Protein AF-A0A392N291-F1 (afdb_monomer_lite)

Radius of gyration: 20.03 Å; chains: 1; bounding box: 35×52×55 Å

Organism: NCBI:txid97028

Structure (mmCIF, N/CA/C/O backbone):
data_AF-A0A392N291-F1
#
_entry.id   AF-A0A392N291-F1
#
loop_
_atom_site.group_PDB
_atom_site.id
_atom_site.type_symbol
_atom_site.label_atom_id
_atom_site.label_alt_id
_atom_site.label_comp_id
_atom_site.label_asym_id
_atom_site.label_entity_id
_atom_site.label_seq_id
_atom_site.pdbx_PDB_ins_code
_atom_site.Cartn_x
_atom_site.Cartn_y
_atom_site.Cartn_z
_atom_site.occupancy
_atom_site.B_iso_or_equiv
_atom_site.auth_seq_id
_atom_site.auth_comp_id
_atom_site.auth_asym_id
_atom_site.auth_atom_id
_atom_site.pdbx_PDB_model_num
ATOM 1 N N . GLY A 1 1 ? 1.448 22.524 24.473 1.00 52.66 1 GLY A N 1
ATOM 2 C CA . GLY A 1 1 ? 0.229 23.322 24.693 1.00 52.66 1 GLY A CA 1
ATOM 3 C C . GLY A 1 1 ? -0.847 22.381 25.173 1.00 52.66 1 GLY A C 1
ATOM 4 O O . GLY A 1 1 ? -1.047 21.372 24.517 1.00 52.66 1 GLY A O 1
ATOM 5 N N . ASN A 1 2 ? -1.477 22.673 26.312 1.00 67.94 2 ASN A N 1
ATOM 6 C CA . ASN A 1 2 ? -2.490 21.817 26.947 1.00 67.94 2 ASN A CA 1
ATOM 7 C C . ASN A 1 2 ? -3.853 21.968 26.254 1.00 67.94 2 ASN A C 1
ATOM 9 O O . ASN A 1 2 ? -4.816 22.457 26.842 1.00 67.94 2 ASN A O 1
ATOM 13 N N . ILE A 1 3 ? -3.921 21.639 24.964 1.00 76.69 3 ILE A N 1
ATOM 14 C CA . ILE A 1 3 ? -5.190 21.684 24.241 1.00 76.69 3 ILE A CA 1
ATOM 15 C C . ILE A 1 3 ? -5.821 20.302 24.339 1.00 76.69 3 ILE A C 1
ATOM 17 O O . ILE A 1 3 ? -5.278 19.341 23.796 1.00 76.69 3 ILE A O 1
ATOM 21 N N . SER A 1 4 ? -6.941 20.235 25.060 1.00 80.62 4 SER A N 1
ATOM 22 C CA . SER A 1 4 ? -7.781 19.041 25.165 1.00 80.62 4 SER A CA 1
ATOM 23 C C . SER A 1 4 ? -8.083 18.476 23.783 1.00 80.62 4 SER A C 1
ATOM 25 O O . SER A 1 4 ? -8.425 19.229 22.867 1.00 80.62 4 SER A O 1
ATOM 27 N N . LEU A 1 5 ? -7.979 17.158 23.652 1.00 78.81 5 LEU A N 1
ATOM 28 C CA . LEU A 1 5 ? -8.381 16.450 22.446 1.00 78.81 5 LEU A CA 1
ATOM 29 C C . LEU A 1 5 ? -9.897 16.557 22.220 1.00 78.81 5 LEU A C 1
ATOM 31 O O . LEU A 1 5 ? -10.340 16.819 21.104 1.00 78.81 5 LEU A O 1
ATOM 35 N N . TRP A 1 6 ? -10.673 16.409 23.292 1.00 81.50 6 TRP A N 1
ATOM 36 C CA . TRP A 1 6 ? -12.132 16.346 23.252 1.00 81.50 6 TRP A CA 1
ATOM 37 C C . TRP A 1 6 ? -12.780 17.731 23.251 1.00 81.50 6 TRP A C 1
ATOM 39 O O . TRP A 1 6 ? -12.247 18.678 23.843 1.00 81.50 6 TRP A O 1
ATOM 49 N N . ASP A 1 7 ? -13.944 17.826 22.601 1.00 79.31 7 ASP A N 1
ATOM 50 C CA . ASP A 1 7 ? -14.842 18.991 22.613 1.00 79.31 7 ASP A CA 1
ATOM 51 C C . ASP A 1 7 ? -14.200 20.291 22.106 1.00 79.31 7 ASP A C 1
ATOM 53 O O . ASP A 1 7 ? -14.544 21.406 22.515 1.00 79.31 7 ASP A O 1
ATOM 57 N N . LYS A 1 8 ? -13.243 20.149 21.184 1.00 79.56 8 LYS A N 1
ATOM 58 C CA . LYS A 1 8 ? -12.605 21.248 20.452 1.00 79.56 8 LYS A CA 1
ATOM 59 C C . LYS A 1 8 ? -12.819 21.092 18.951 1.00 79.56 8 LYS A C 1
ATOM 61 O O . LYS A 1 8 ? -12.850 19.976 18.438 1.00 79.56 8 LYS A O 1
ATOM 66 N N . ASN A 1 9 ? -12.953 22.225 18.263 1.00 79.19 9 ASN A N 1
ATOM 67 C CA . ASN A 1 9 ? -13.243 22.309 16.831 1.00 79.19 9 ASN A CA 1
ATOM 68 C C . ASN A 1 9 ? -11.968 22.065 16.012 1.00 79.19 9 ASN A C 1
ATOM 70 O O . ASN A 1 9 ? -11.304 23.008 15.584 1.00 79.19 9 ASN A O 1
ATOM 74 N N . TRP A 1 10 ? -11.591 20.797 15.865 1.00 68.31 10 TRP A N 1
ATOM 75 C CA . TRP A 1 10 ? -10.384 20.383 15.143 1.00 68.31 10 TRP A CA 1
ATOM 76 C C . TRP A 1 10 ? -10.603 20.198 13.640 1.00 68.31 10 TRP A C 1
ATOM 78 O O . TRP A 1 10 ? -9.636 20.201 12.879 1.00 68.31 10 TRP A O 1
ATOM 88 N N . LEU A 1 11 ? -11.852 20.006 13.215 1.00 63.06 11 LEU A N 1
ATOM 89 C CA . LEU A 1 11 ? -12.195 19.688 11.834 1.00 63.06 11 LEU A CA 1
ATOM 90 C C . LEU A 1 11 ? -12.341 20.961 10.991 1.00 63.06 11 LEU A C 1
ATOM 92 O O . LEU A 1 11 ? -12.689 22.030 11.493 1.00 63.06 11 LEU A O 1
ATOM 96 N N . SER A 1 12 ? -12.064 20.852 9.691 1.00 59.34 12 SER A N 1
ATOM 97 C CA . SER A 1 12 ? -12.101 21.981 8.748 1.00 59.34 12 SER A CA 1
ATOM 98 C C . SER A 1 12 ? -13.498 22.583 8.560 1.00 59.34 12 SER A C 1
ATOM 100 O O . SER A 1 12 ? -13.615 23.734 8.147 1.00 59.34 12 SER A O 1
ATOM 102 N N . ASP A 1 13 ? -14.544 21.826 8.883 1.00 73.19 13 ASP A N 1
ATOM 103 C CA . ASP A 1 13 ? -15.944 22.256 8.912 1.00 73.19 13 ASP A CA 1
ATOM 104 C C . ASP A 1 13 ? -16.358 22.887 10.259 1.00 73.19 13 ASP A C 1
ATOM 106 O O . ASP A 1 13 ? -17.499 23.317 10.422 1.00 73.19 13 ASP A O 1
ATOM 110 N N . GLY A 1 14 ? -15.434 22.971 11.222 1.00 73.81 14 GLY A N 1
ATOM 111 C CA . GLY A 1 14 ? -15.671 23.515 12.555 1.00 73.81 14 GLY A CA 1
ATOM 112 C C . GLY A 1 14 ? -16.323 22.537 13.533 1.00 73.81 14 GLY A C 1
ATOM 113 O O . GLY A 1 14 ? -16.607 22.940 14.662 1.00 73.81 14 GLY A O 1
ATOM 114 N N . ALA A 1 15 ? -16.546 21.276 13.149 1.00 67.19 15 ALA A N 1
ATOM 115 C CA . ALA A 1 15 ? -17.052 20.261 14.062 1.00 67.19 15 ALA A CA 1
ATOM 116 C C . ALA A 1 15 ? -15.992 19.838 15.095 1.00 67.19 15 ALA A C 1
ATOM 118 O O . ALA A 1 15 ? -14.776 19.937 14.881 1.00 67.19 15 ALA A O 1
ATOM 119 N N . SER A 1 16 ? -16.476 19.375 16.250 1.00 73.94 16 SER A N 1
ATOM 120 C CA . SER A 1 16 ? -15.641 18.933 17.362 1.00 73.94 16 SER A CA 1
ATOM 121 C C . SER A 1 16 ? -15.548 17.416 17.455 1.00 73.94 16 SER A C 1
ATOM 123 O O . SER A 1 16 ? -16.487 16.690 17.126 1.00 73.94 16 SER A O 1
ATOM 125 N N . ILE A 1 17 ? -14.403 16.932 17.937 1.00 69.00 17 ILE A N 1
ATOM 126 C CA . ILE A 1 17 ? -14.222 15.512 18.246 1.00 69.00 17 ILE A CA 1
ATOM 127 C C . ILE A 1 17 ? -14.881 15.253 19.603 1.00 69.00 17 ILE A C 1
ATOM 129 O O . ILE A 1 17 ? -14.359 15.644 20.648 1.00 69.00 17 ILE A O 1
ATOM 133 N N . GLN A 1 18 ? -16.059 14.638 19.566 1.00 74.44 18 GLN A N 1
ATOM 134 C CA . GLN A 1 18 ? -16.816 14.259 20.756 1.00 74.44 18 GLN A CA 1
ATOM 135 C C . GLN A 1 18 ? -16.179 13.036 21.413 1.00 74.44 18 GLN A C 1
ATOM 137 O O . GLN A 1 18 ? -15.796 12.095 20.717 1.00 74.44 18 GLN A O 1
ATOM 142 N N . LYS A 1 19 ? -16.084 13.031 22.746 1.00 70.38 19 LYS A N 1
ATOM 143 C CA . LYS A 1 19 ? -15.580 11.874 23.494 1.00 70.38 19 LYS A CA 1
ATOM 144 C C . LYS A 1 19 ? -16.551 10.686 23.342 1.00 70.38 19 LYS A C 1
ATOM 146 O O . LYS A 1 19 ? -17.726 10.826 23.688 1.00 70.38 19 LYS A O 1
ATOM 151 N N . PRO A 1 20 ? -16.085 9.506 22.896 1.00 65.62 20 PRO A N 1
ATOM 152 C CA . PRO A 1 20 ? -16.909 8.301 22.889 1.00 65.62 20 PRO A CA 1
ATOM 153 C C . PRO A 1 20 ? -17.407 7.901 24.288 1.00 65.62 20 PRO A C 1
ATOM 155 O O . PRO A 1 20 ? -16.686 7.970 25.289 1.00 65.62 20 PRO A O 1
ATOM 158 N N . VAL A 1 21 ? -18.659 7.450 24.358 1.00 70.38 21 VAL A N 1
ATOM 159 C CA . VAL A 1 21 ? -19.288 6.983 25.601 1.00 70.38 21 VAL A CA 1
ATOM 160 C C . VAL A 1 21 ? -18.670 5.640 26.006 1.00 70.38 21 VAL A C 1
ATOM 162 O O . VAL A 1 21 ? -18.670 4.704 25.215 1.00 70.38 21 VAL A O 1
ATOM 165 N N . GLY A 1 22 ? -18.160 5.537 27.239 1.00 66.88 22 GLY A N 1
ATOM 166 C CA . GLY A 1 22 ? -17.554 4.304 27.770 1.00 66.88 22 GLY A CA 1
ATOM 167 C C . GLY A 1 22 ? -16.023 4.229 27.702 1.00 66.88 22 GLY A C 1
ATOM 168 O O . GLY A 1 22 ? -15.459 3.213 28.096 1.00 66.88 22 GLY A O 1
ATOM 169 N N . LEU A 1 23 ? -15.348 5.291 27.249 1.00 66.50 23 LEU A N 1
ATOM 170 C CA . LEU A 1 23 ? -13.887 5.419 27.337 1.00 66.50 23 LEU A CA 1
ATOM 171 C C . LEU A 1 23 ? -13.396 5.477 28.789 1.00 66.50 23 LEU A C 1
ATOM 173 O O . LEU A 1 23 ? -14.031 6.118 29.632 1.00 66.50 23 LEU A O 1
ATOM 177 N N . ASP A 1 24 ? -12.238 4.859 29.040 1.00 73.25 24 ASP A N 1
ATOM 178 C CA . ASP A 1 24 ? -11.561 4.850 30.341 1.00 73.25 24 ASP A CA 1
ATOM 179 C C . ASP A 1 24 ? -11.409 6.288 30.894 1.00 73.25 24 ASP A C 1
ATOM 181 O O . ASP A 1 24 ? -10.902 7.159 30.177 1.00 73.25 24 ASP A O 1
ATOM 185 N N . PRO A 1 25 ? -11.828 6.567 32.147 1.00 74.81 25 PRO A N 1
ATOM 186 C CA . PRO A 1 25 ? -11.678 7.880 32.786 1.00 74.81 25 PRO A CA 1
ATOM 187 C C . PRO A 1 25 ? -10.244 8.425 32.799 1.00 74.81 25 PRO A C 1
ATOM 189 O O . PRO A 1 25 ? -10.037 9.637 32.854 1.00 74.81 25 PRO A O 1
ATOM 192 N N . MET A 1 26 ? -9.232 7.557 32.716 1.00 68.69 26 MET A N 1
ATOM 193 C CA . MET A 1 26 ? -7.829 7.965 32.618 1.00 68.69 26 MET A CA 1
ATOM 194 C C . MET A 1 26 ? -7.542 8.803 31.355 1.00 68.69 26 MET A C 1
ATOM 196 O O . MET A 1 26 ? -6.561 9.547 31.316 1.00 68.69 26 MET A O 1
ATOM 200 N N . LEU A 1 27 ? -8.408 8.732 30.339 1.00 68.88 27 LEU A N 1
ATOM 201 C CA . LEU A 1 27 ? -8.257 9.395 29.041 1.00 68.88 27 LEU A CA 1
ATOM 202 C C . LEU A 1 27 ? -8.974 10.760 28.963 1.00 68.88 27 LEU A C 1
ATOM 204 O O . LEU A 1 27 ? -8.999 11.394 27.905 1.00 68.88 27 LEU A O 1
ATOM 208 N N . ASP A 1 28 ? -9.520 11.245 30.082 1.00 74.19 28 ASP A N 1
ATOM 209 C CA . ASP A 1 28 ? -10.229 12.533 30.176 1.00 74.19 28 ASP A CA 1
ATOM 210 C C . ASP A 1 28 ? -9.321 13.742 29.950 1.00 74.19 28 ASP A C 1
ATOM 212 O O . ASP A 1 28 ? -9.761 14.786 29.470 1.00 74.19 28 ASP A O 1
ATOM 216 N N . TYR A 1 29 ? -8.041 13.596 30.284 1.00 78.06 29 TY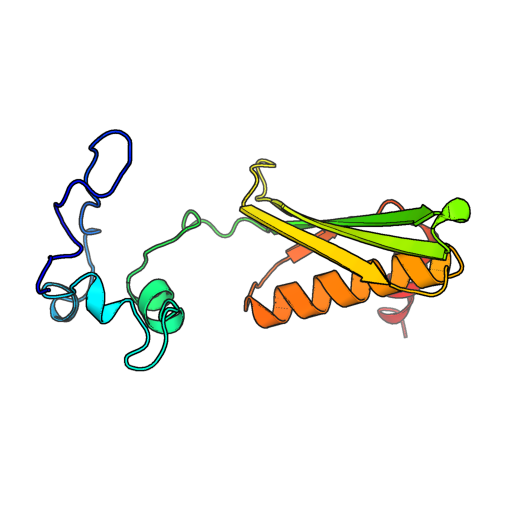R A N 1
ATOM 217 C CA . TYR A 1 29 ? -7.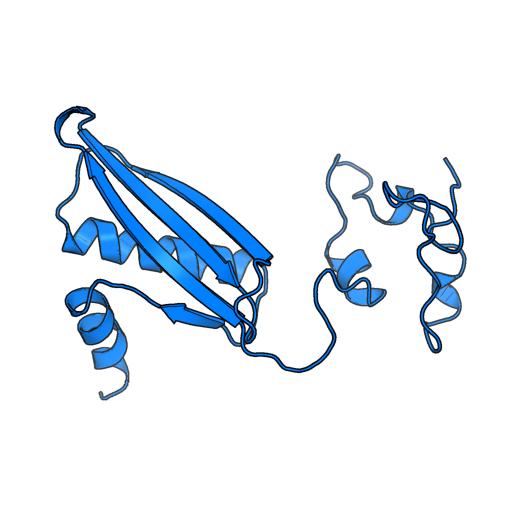074 14.692 30.276 1.00 78.06 29 TYR A CA 1
ATOM 218 C C . TYR A 1 29 ? -6.144 14.670 29.062 1.00 78.06 29 TYR A C 1
ATOM 220 O O . TYR A 1 29 ? -5.170 15.420 29.028 1.00 78.06 29 TYR A O 1
ATOM 228 N N . LEU A 1 30 ? -6.437 13.819 28.075 1.00 77.06 30 LEU A N 1
ATOM 229 C CA . LEU A 1 30 ? -5.639 13.678 26.863 1.00 77.06 30 LEU A CA 1
ATOM 230 C C . LEU A 1 30 ? -5.574 14.994 26.095 1.00 77.06 30 LEU A C 1
ATOM 232 O O . LEU A 1 30 ? -6.594 15.579 25.709 1.00 77.06 30 LEU A O 1
ATOM 236 N N . THR A 1 31 ? -4.355 15.443 25.834 1.00 81.31 31 THR A N 1
ATOM 237 C CA . THR A 1 31 ? -4.104 16.593 24.977 1.00 81.31 31 THR A CA 1
ATOM 238 C C . THR A 1 31 ? -3.633 16.138 23.606 1.00 81.31 31 THR A C 1
ATOM 240 O O . THR A 1 31 ? -3.126 15.033 23.430 1.00 81.31 31 THR A O 1
ATOM 243 N N . VAL A 1 32 ? -3.734 17.020 22.613 1.00 72.44 32 VAL A N 1
ATOM 244 C CA . VAL A 1 32 ? -3.196 16.737 21.270 1.00 72.44 32 VAL A CA 1
ATOM 245 C C . VAL A 1 32 ? -1.691 16.455 21.303 1.00 72.44 32 VAL A C 1
ATOM 247 O O . VAL A 1 32 ? -1.193 15.687 20.489 1.00 72.44 32 VAL A O 1
ATOM 250 N N . ALA A 1 33 ? -0.959 17.034 22.258 1.00 79.56 33 ALA A N 1
ATOM 251 C CA . ALA A 1 33 ? 0.468 16.768 22.408 1.00 79.56 33 ALA A CA 1
ATOM 252 C C . ALA A 1 33 ? 0.753 15.336 22.891 1.00 79.56 33 ALA A C 1
ATOM 254 O O . ALA A 1 33 ? 1.790 14.786 22.536 1.00 79.56 33 ALA A O 1
ATOM 255 N N . ASP A 1 34 ? -0.164 14.726 23.644 1.00 79.44 34 ASP A N 1
ATOM 256 C CA . ASP A 1 34 ? -0.024 13.349 24.134 1.00 79.44 34 ASP A CA 1
ATOM 257 C C . ASP A 1 34 ? -0.284 12.308 23.037 1.00 79.44 34 ASP A C 1
ATOM 259 O O . ASP A 1 34 ? 0.075 11.145 23.192 1.00 79.44 34 ASP A O 1
ATOM 263 N N . LEU A 1 35 ? -0.866 12.730 21.908 1.00 71.38 35 LEU A N 1
ATOM 264 C CA . LEU A 1 35 ? -0.980 11.916 20.697 1.00 71.38 35 LEU A CA 1
ATOM 265 C C . LEU A 1 35 ? 0.303 11.914 19.859 1.00 71.38 35 LEU A C 1
ATOM 267 O O . LEU A 1 35 ? 0.358 11.230 18.839 1.00 71.38 35 LEU A O 1
ATOM 271 N N . MET A 1 36 ? 1.312 12.695 20.242 1.00 75.62 36 MET A N 1
ATOM 272 C CA . MET A 1 36 ? 2.572 12.811 19.516 1.00 75.62 36 MET A CA 1
ATOM 273 C C . MET A 1 36 ? 3.681 12.069 20.259 1.00 75.62 36 MET A C 1
ATOM 275 O O . MET A 1 36 ? 3.801 12.144 21.484 1.00 75.62 36 MET A O 1
ATOM 279 N N . MET A 1 37 ? 4.554 11.405 19.507 1.00 75.12 37 MET A N 1
ATOM 280 C CA . MET A 1 37 ? 5.776 10.822 20.051 1.00 75.12 37 MET A CA 1
ATOM 281 C C . MET A 1 37 ? 6.643 11.926 20.675 1.00 75.12 37 MET A C 1
ATOM 283 O O . MET A 1 37 ? 6.966 12.921 20.031 1.00 75.12 37 MET A O 1
ATOM 287 N N . LYS A 1 38 ? 7.069 11.755 21.933 1.00 68.25 38 LYS A N 1
ATOM 288 C CA . LYS A 1 38 ? 7.738 12.820 22.716 1.00 68.25 38 LYS A CA 1
ATOM 289 C C . LYS A 1 38 ? 9.011 13.396 22.075 1.00 68.25 38 LYS A C 1
ATOM 291 O O . LYS A 1 38 ? 9.377 14.525 22.389 1.00 68.25 38 LYS A O 1
ATOM 296 N N . ASN A 1 39 ? 9.655 12.648 21.177 1.00 69.19 39 ASN A N 1
ATOM 297 C CA . ASN A 1 39 ? 10.913 13.027 20.526 1.00 69.19 39 ASN A CA 1
ATOM 298 C C . ASN A 1 39 ? 10.821 13.099 18.994 1.00 69.19 39 ASN A C 1
ATOM 300 O O . ASN A 1 39 ? 11.835 13.315 18.331 1.00 69.19 39 ASN A O 1
ATOM 304 N N . GLU A 1 40 ? 9.629 12.935 18.420 1.00 63.16 40 GLU A N 1
ATOM 305 C CA . GLU A 1 40 ? 9.434 12.909 16.972 1.00 63.16 40 GLU A CA 1
ATOM 306 C C . GLU A 1 40 ? 8.218 13.747 16.573 1.00 63.16 40 GLU A C 1
ATOM 308 O O . GLU A 1 40 ? 7.276 13.934 17.335 1.00 63.16 40 GLU A O 1
ATOM 313 N N . LYS A 1 41 ? 8.204 14.260 15.341 1.00 68.12 41 LYS A N 1
ATOM 314 C CA . LYS A 1 41 ? 7.030 14.960 14.787 1.00 68.12 41 LYS A CA 1
ATOM 315 C C . LYS A 1 41 ? 6.006 13.974 14.211 1.00 68.12 41 LYS A C 1
ATOM 317 O O . LYS A 1 41 ? 5.384 14.254 13.190 1.00 68.12 41 LYS A O 1
ATOM 322 N N . THR A 1 42 ? 5.885 12.807 14.829 1.00 62.81 42 THR A N 1
ATOM 323 C CA . THR A 1 42 ? 5.064 11.679 14.383 1.00 62.81 42 THR A CA 1
ATOM 324 C C . THR A 1 42 ? 4.012 11.356 15.439 1.00 62.81 42 THR A C 1
ATOM 326 O O . THR A 1 42 ? 4.185 11.648 16.624 1.00 62.81 42 THR A O 1
ATOM 329 N N . TRP A 1 43 ? 2.891 10.792 14.993 1.00 68.56 43 TRP A N 1
ATOM 330 C CA . TRP A 1 43 ? 1.805 10.376 15.874 1.00 68.56 43 TRP A CA 1
ATOM 331 C C . TRP A 1 43 ? 2.174 9.098 16.638 1.00 68.56 43 TRP A C 1
ATOM 333 O O . TRP A 1 43 ? 2.795 8.194 16.077 1.00 68.56 43 TRP A O 1
ATOM 343 N N . ASP A 1 44 ? 1.755 9.005 17.898 1.00 68.69 44 ASP A N 1
ATOM 344 C CA . ASP A 1 44 ? 1.821 7.781 18.693 1.00 68.69 44 ASP A CA 1
ATOM 345 C C . ASP A 1 44 ? 0.656 6.859 18.302 1.00 68.69 44 ASP A C 1
ATOM 347 O O . ASP A 1 44 ? -0.475 6.974 18.781 1.00 68.69 44 ASP A O 1
ATOM 351 N N . TYR A 1 45 ? 0.937 5.950 17.369 1.00 58.38 45 TYR A N 1
ATOM 352 C CA . TYR A 1 45 ? -0.054 5.031 16.810 1.00 58.38 45 TYR A CA 1
ATOM 353 C C . TYR A 1 45 ? -0.676 4.095 17.850 1.00 58.38 45 TYR A C 1
ATOM 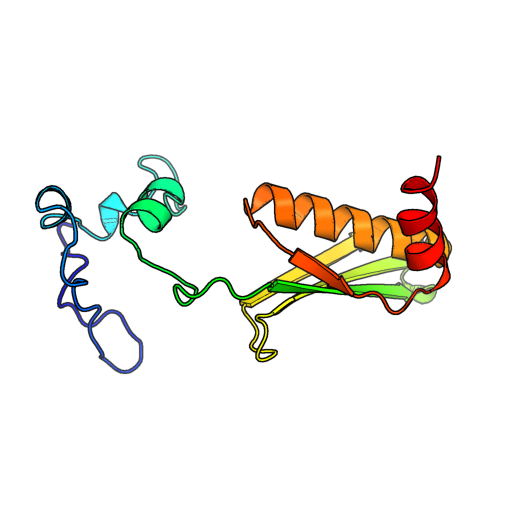355 O O . TYR A 1 45 ? -1.851 3.749 17.728 1.00 58.38 45 TYR A O 1
ATOM 363 N N . ASN A 1 46 ? 0.076 3.711 18.885 1.00 62.81 46 ASN A N 1
ATOM 364 C CA . ASN A 1 46 ? -0.442 2.856 19.951 1.00 62.81 46 ASN A CA 1
ATOM 365 C C . ASN A 1 46 ? -1.462 3.620 20.798 1.00 62.81 46 ASN A C 1
ATOM 367 O O . ASN A 1 46 ? -2.517 3.078 21.136 1.00 62.81 46 ASN A O 1
ATOM 371 N N . MET A 1 47 ? -1.176 4.895 21.079 1.00 65.25 47 MET A N 1
ATOM 372 C CA . MET A 1 47 ? -2.098 5.777 21.787 1.00 65.25 47 MET A CA 1
ATOM 373 C C . MET A 1 47 ? -3.377 6.009 20.977 1.00 65.25 47 MET A C 1
ATOM 375 O O . MET A 1 47 ? -4.469 5.864 21.519 1.00 65.25 47 MET A O 1
ATOM 379 N N . LEU A 1 48 ? -3.259 6.279 19.671 1.00 58.16 48 LEU A N 1
ATOM 380 C CA . LEU A 1 48 ? -4.405 6.471 18.769 1.00 58.16 48 LEU A CA 1
ATOM 381 C C . LEU A 1 48 ? -5.307 5.231 18.674 1.00 58.16 48 LEU A C 1
ATOM 383 O O . LEU A 1 48 ? -6.532 5.357 18.675 1.00 58.16 48 LEU A O 1
ATOM 387 N N . HIS A 1 49 ? -4.712 4.039 18.634 1.00 57.22 49 HIS A N 1
ATOM 388 C CA . HIS A 1 49 ? -5.451 2.780 18.609 1.00 57.22 49 HIS A CA 1
ATOM 389 C C . HIS A 1 49 ? -6.178 2.506 19.940 1.00 57.22 49 HIS A C 1
ATOM 391 O O . HIS A 1 49 ? -7.309 2.025 19.939 1.00 57.22 49 HIS A O 1
ATOM 397 N N . GLY A 1 50 ? -5.559 2.828 21.082 1.00 54.09 50 GLY A N 1
ATOM 398 C CA . GLY A 1 50 ? -6.131 2.590 22.415 1.00 54.09 50 GLY A CA 1
ATOM 399 C C . GLY A 1 50 ? -7.317 3.490 22.780 1.00 54.09 50 GLY A C 1
ATOM 400 O O . GLY A 1 50 ? -8.187 3.074 23.540 1.00 54.09 50 GLY A O 1
ATOM 401 N N . ILE A 1 51 ? -7.390 4.701 22.222 1.00 57.28 51 ILE A N 1
ATOM 402 C CA . ILE A 1 51 ? -8.469 5.666 22.506 1.00 57.28 51 ILE A CA 1
ATOM 403 C C . ILE A 1 51 ? -9.712 5.486 21.622 1.00 57.28 51 ILE A C 1
ATOM 405 O O . ILE A 1 51 ? -10.618 6.319 21.665 1.00 57.28 51 ILE A O 1
ATOM 409 N N . GLY A 1 52 ? -9.759 4.444 20.785 1.00 46.53 52 GLY A N 1
ATOM 410 C CA . GLY A 1 52 ? -10.858 4.252 19.836 1.00 46.53 52 GLY A CA 1
ATOM 411 C C . GLY A 1 52 ? -10.989 5.405 18.834 1.00 46.53 52 GLY A C 1
ATOM 412 O O . GLY A 1 52 ? -12.051 5.584 18.238 1.00 46.53 52 GLY A O 1
ATOM 413 N N . VAL A 1 53 ? -9.921 6.197 18.630 1.00 41.34 53 VAL A N 1
ATOM 414 C CA . VAL A 1 53 ? -9.813 7.127 17.498 1.00 41.34 53 VAL A CA 1
ATOM 415 C C . VAL A 1 53 ? -9.539 6.277 16.271 1.00 41.34 53 VAL A C 1
ATOM 417 O O . VAL A 1 53 ? -8.434 6.108 15.758 1.00 41.34 53 VAL A O 1
ATOM 420 N N . CYS A 1 54 ? -10.627 5.687 15.823 1.00 39.81 54 CYS A N 1
ATOM 421 C CA . CYS A 1 54 ? -10.743 5.021 14.567 1.00 39.81 54 CYS A CA 1
ATOM 422 C C . CYS A 1 54 ? -10.666 6.075 13.459 1.00 39.81 54 CYS A C 1
ATOM 424 O O . CYS A 1 54 ? -11.629 6.792 13.206 1.00 39.81 54 CYS A O 1
ATOM 426 N N . ILE A 1 55 ? -9.574 6.082 12.687 1.00 42.81 55 ILE A N 1
ATOM 427 C CA . ILE A 1 55 ? -9.661 6.542 11.286 1.00 42.81 55 ILE A CA 1
ATOM 428 C C . ILE A 1 55 ? -10.588 5.590 10.476 1.00 42.81 55 ILE A C 1
ATOM 430 O O . ILE A 1 55 ? -10.889 5.845 9.315 1.00 42.81 55 ILE A O 1
ATOM 434 N N . ARG A 1 56 ? -11.105 4.501 11.075 1.00 41.50 56 ARG A N 1
ATOM 435 C CA . ARG A 1 56 ? -12.027 3.535 10.457 1.00 41.50 56 ARG A CA 1
ATOM 436 C C . ARG A 1 56 ? -13.026 2.920 11.445 1.00 41.50 56 ARG A C 1
ATOM 438 O O . ARG A 1 56 ? -12.618 2.265 12.391 1.00 41.50 56 ARG A O 1
ATOM 445 N N . ASP A 1 57 ? -14.305 3.126 11.145 1.00 39.44 57 ASP A N 1
ATOM 446 C CA . ASP A 1 57 ? -15.525 2.476 11.658 1.00 39.44 57 ASP A CA 1
ATOM 447 C C . ASP A 1 57 ? -15.343 1.053 12.244 1.00 39.44 57 ASP A C 1
ATOM 449 O O . ASP A 1 57 ? -14.741 0.178 11.621 1.00 39.44 57 ASP A O 1
ATOM 453 N N . ASP A 1 58 ? -15.908 0.837 13.433 1.00 40.88 58 ASP A N 1
ATOM 454 C CA . ASP A 1 58 ? -15.728 -0.312 14.335 1.00 40.88 58 ASP A CA 1
ATOM 455 C C . ASP A 1 58 ? -16.693 -1.478 14.028 1.00 40.88 58 ASP A C 1
ATOM 457 O O . ASP A 1 58 ? -17.302 -2.101 14.899 1.00 40.88 58 ASP A O 1
ATOM 461 N N . GLN A 1 59 ? -16.860 -1.793 12.746 1.00 43.78 59 GLN A N 1
ATOM 462 C CA . GLN A 1 59 ? -17.447 -3.063 12.328 1.00 43.78 59 GLN A CA 1
ATOM 463 C C . GLN A 1 59 ? -16.392 -3.829 11.552 1.00 43.78 59 GLN A C 1
ATOM 465 O O . GLN A 1 59 ? -15.736 -3.253 10.694 1.00 43.78 59 GLN A O 1
ATOM 470 N N . CYS A 1 60 ? -16.239 -5.120 11.857 1.00 48.50 60 CYS A N 1
ATOM 471 C CA . CYS A 1 60 ? -15.326 -6.082 11.233 1.00 48.50 60 CYS A CA 1
ATOM 472 C C . CYS A 1 60 ? -15.525 -6.160 9.701 1.00 48.50 60 CYS A C 1
ATOM 474 O O . CYS A 1 60 ? -16.089 -7.111 9.159 1.00 48.50 60 CYS A O 1
ATOM 476 N N . ARG A 1 61 ? -15.100 -5.114 8.993 1.00 57.00 61 ARG A N 1
ATOM 477 C CA . ARG A 1 61 ? -15.223 -4.914 7.555 1.00 57.00 61 ARG A CA 1
ATOM 478 C C . ARG A 1 61 ? -13.872 -5.240 6.955 1.00 57.00 61 ARG A C 1
ATOM 480 O O . ARG A 1 61 ? -12.873 -4.567 7.191 1.00 57.00 61 ARG A O 1
ATOM 487 N N . ARG A 1 62 ? -13.846 -6.347 6.220 1.00 71.00 62 ARG A N 1
ATOM 488 C CA . ARG A 1 62 ? -12.675 -6.847 5.501 1.00 71.00 62 ARG A CA 1
ATOM 489 C C . ARG A 1 62 ? -12.1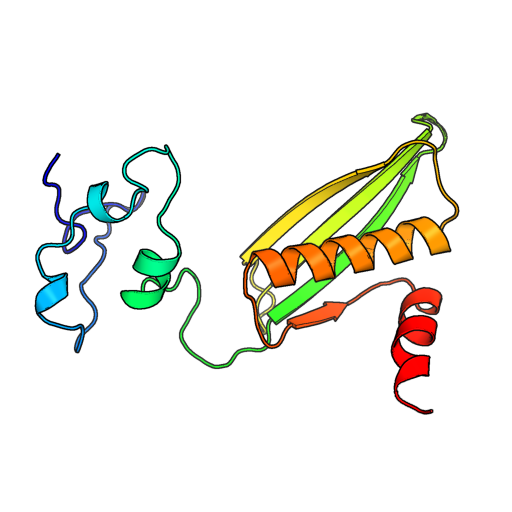59 -5.755 4.564 1.00 71.00 62 ARG A C 1
ATOM 491 O O . ARG A 1 62 ? -12.887 -5.317 3.676 1.00 71.00 62 ARG A O 1
ATOM 498 N N . LEU A 1 63 ? -10.922 -5.316 4.777 1.00 86.38 63 LEU A N 1
ATOM 499 C CA . LEU A 1 63 ? -10.282 -4.329 3.913 1.00 86.38 63 LEU A CA 1
ATOM 500 C C . LEU A 1 63 ? -9.904 -4.988 2.588 1.00 86.38 63 LEU A C 1
ATOM 502 O O . LEU A 1 63 ? -9.575 -6.176 2.538 1.00 86.38 63 LEU A O 1
ATOM 506 N N . LYS A 1 64 ? -9.914 -4.205 1.516 1.00 88.56 64 LYS A N 1
ATOM 507 C CA . LYS A 1 64 ? -9.427 -4.619 0.202 1.00 88.56 64 LYS A CA 1
ATOM 508 C C . LYS A 1 64 ? -8.225 -3.778 -0.186 1.00 88.56 64 LYS A C 1
ATOM 510 O O . LYS A 1 64 ? -8.217 -2.576 0.058 1.00 88.56 64 LYS A O 1
ATOM 515 N N . CYS A 1 65 ? -7.229 -4.400 -0.796 1.00 89.06 65 CYS A N 1
ATOM 516 C CA . CYS A 1 65 ? -5.992 -3.766 -1.224 1.00 89.06 65 CYS A CA 1
ATOM 517 C C . CYS A 1 65 ? -5.808 -4.003 -2.726 1.00 89.06 65 CYS A C 1
ATOM 519 O O . CYS A 1 65 ? -5.491 -5.119 -3.129 1.00 89.06 65 CYS A O 1
ATOM 521 N N . ASN A 1 66 ? -6.052 -2.983 -3.551 1.00 95.38 66 ASN A N 1
ATOM 522 C CA . ASN A 1 66 ? -5.712 -3.022 -4.970 1.00 95.38 66 ASN A CA 1
ATOM 523 C C . ASN A 1 66 ? -4.216 -2.824 -5.146 1.00 95.38 66 ASN A C 1
ATOM 525 O O . ASN A 1 66 ? -3.647 -1.920 -4.532 1.00 95.38 66 ASN A O 1
ATOM 529 N N . VAL A 1 67 ? -3.624 -3.623 -6.019 1.00 90.06 67 VAL A N 1
ATOM 530 C CA . VAL A 1 67 ? -2.220 -3.528 -6.401 1.00 90.06 67 VAL A CA 1
ATOM 531 C C . VAL A 1 67 ? -2.146 -3.515 -7.921 1.00 90.06 67 VAL A C 1
ATOM 533 O O . VAL A 1 67 ? -2.843 -4.297 -8.562 1.00 90.06 67 VAL A O 1
ATOM 536 N N . ASP A 1 68 ? -1.333 -2.616 -8.462 1.00 93.69 68 ASP A N 1
ATOM 537 C CA . ASP A 1 68 ? -1.104 -2.465 -9.898 1.00 93.69 68 ASP A CA 1
ATOM 538 C C . ASP A 1 68 ? 0.359 -2.083 -10.160 1.00 93.69 68 ASP A C 1
ATOM 540 O O . ASP A 1 68 ? 0.959 -1.323 -9.379 1.00 93.69 68 ASP A O 1
ATOM 544 N N . ALA A 1 69 ? 0.934 -2.588 -11.251 1.00 94.06 69 ALA A N 1
ATOM 545 C CA . ALA A 1 69 ? 2.261 -2.209 -11.713 1.00 94.06 69 ALA A CA 1
ATOM 546 C C . ALA A 1 69 ? 2.210 -1.552 -13.102 1.00 94.06 69 ALA A C 1
ATOM 548 O O . ALA A 1 69 ? 1.574 -1.988 -14.052 1.00 94.06 69 ALA A O 1
ATOM 549 N N . SER A 1 70 ? 2.974 -0.476 -13.246 1.00 94.75 70 SER A N 1
ATOM 550 C CA . SER A 1 70 ? 3.115 0.294 -14.476 1.00 94.75 70 SER A CA 1
ATOM 551 C C . SER A 1 70 ? 4.540 0.188 -15.001 1.00 94.75 70 SER A C 1
ATOM 553 O O . SER A 1 70 ? 5.509 0.282 -14.248 1.00 94.75 70 SER A O 1
ATOM 555 N N . PHE A 1 71 ? 4.690 0.032 -16.313 1.00 96.31 71 PHE A N 1
ATOM 556 C CA . PHE A 1 71 ? 5.975 -0.272 -16.942 1.00 96.31 71 PHE A CA 1
ATOM 557 C C . PHE A 1 71 ? 6.329 0.812 -17.956 1.00 96.31 71 PHE A C 1
ATOM 559 O O . PHE A 1 71 ? 5.586 1.073 -18.901 1.00 96.31 71 PHE A O 1
ATOM 566 N N . SER A 1 72 ? 7.471 1.472 -17.764 1.00 96.06 72 SER A N 1
ATOM 567 C CA . SER A 1 72 ? 7.904 2.577 -18.618 1.00 96.06 72 SER A CA 1
ATOM 568 C C . SER A 1 72 ? 9.288 2.317 -19.194 1.00 96.06 72 SER A C 1
ATOM 570 O O . SER A 1 72 ? 10.306 2.601 -18.559 1.00 96.06 72 SER A O 1
ATOM 572 N N . SER A 1 73 ? 9.334 1.841 -20.441 1.00 96.25 73 SER A N 1
ATOM 573 C CA . SER A 1 73 ? 10.592 1.634 -21.168 1.00 96.25 73 SER A CA 1
ATOM 574 C C . SER A 1 73 ? 11.350 2.939 -21.400 1.00 96.25 73 SER A C 1
ATOM 576 O O . SER A 1 73 ? 12.566 2.970 -21.258 1.00 96.25 73 SER A O 1
ATOM 578 N N . SER A 1 74 ? 10.643 4.042 -21.675 1.00 96.94 74 SER A N 1
ATOM 579 C CA . SER A 1 74 ? 11.266 5.359 -21.880 1.00 96.94 74 SER A CA 1
ATOM 580 C C . SER A 1 74 ? 11.944 5.908 -20.624 1.00 96.94 74 SER A C 1
ATOM 582 O O . SER A 1 74 ? 12.925 6.639 -20.729 1.00 96.94 74 SER A O 1
ATOM 584 N N . ARG A 1 75 ? 11.439 5.555 -19.435 1.00 93.69 75 ARG A N 1
ATOM 585 C CA . ARG A 1 75 ? 12.026 5.946 -18.144 1.00 93.69 75 ARG A CA 1
ATOM 586 C C . ARG A 1 75 ? 12.913 4.861 -17.535 1.00 93.69 75 ARG A C 1
ATOM 588 O O . ARG A 1 75 ? 13.525 5.130 -16.507 1.00 93.69 75 ARG A O 1
ATOM 595 N N . ASN A 1 76 ? 12.971 3.677 -18.149 1.00 96.62 76 ASN A N 1
ATOM 596 C CA . ASN A 1 76 ? 13.598 2.466 -17.623 1.00 96.62 76 ASN A CA 1
ATOM 597 C C . ASN A 1 76 ? 13.168 2.146 -16.176 1.00 96.62 76 ASN A C 1
ATOM 599 O O . ASN A 1 76 ? 14.009 1.925 -15.303 1.00 96.62 76 ASN A O 1
ATOM 603 N N . LYS A 1 77 ? 11.858 2.209 -15.903 1.00 96.25 77 LYS A N 1
ATOM 604 C CA . LYS A 1 77 ? 11.300 2.089 -14.547 1.00 96.25 77 LYS A CA 1
ATOM 605 C C . LYS A 1 77 ? 10.008 1.288 -14.503 1.00 96.25 77 LYS A C 1
ATOM 607 O O . LYS A 1 77 ? 9.212 1.340 -15.442 1.00 96.25 77 LYS A O 1
ATOM 612 N N . VAL A 1 78 ? 9.783 0.656 -13.356 1.00 95.50 78 VAL A N 1
ATOM 613 C CA . VAL A 1 78 ? 8.492 0.095 -12.939 1.00 95.50 78 VAL A CA 1
ATOM 614 C C . VAL A 1 78 ? 7.911 0.993 -11.852 1.00 95.50 78 VAL A C 1
ATOM 616 O O . VAL A 1 78 ? 8.627 1.343 -10.918 1.00 95.50 78 VAL A O 1
ATOM 619 N N . GLY A 1 79 ? 6.653 1.403 -11.968 1.00 95.25 79 GLY A N 1
ATOM 620 C CA . GLY A 1 79 ? 5.919 2.118 -10.924 1.00 95.25 79 GLY A CA 1
ATOM 621 C C . GLY A 1 79 ? 4.883 1.202 -10.292 1.00 95.25 79 GLY A C 1
ATOM 622 O O . GLY A 1 79 ? 4.134 0.571 -11.020 1.00 95.25 79 GLY A O 1
ATOM 623 N N . ILE A 1 80 ? 4.817 1.143 -8.969 1.00 92.56 80 ILE A N 1
ATOM 624 C CA . ILE A 1 80 ? 3.838 0.346 -8.227 1.00 92.56 80 ILE A CA 1
ATOM 625 C C . ILE A 1 80 ? 2.801 1.281 -7.615 1.00 92.56 80 ILE A C 1
ATOM 627 O O . ILE A 1 80 ? 3.166 2.275 -6.980 1.00 92.56 80 ILE A O 1
ATOM 631 N N . GLY A 1 81 ? 1.525 0.948 -7.781 1.00 92.00 81 GLY A N 1
ATOM 632 C CA . GLY A 1 81 ? 0.397 1.586 -7.114 1.00 92.00 81 GLY A CA 1
ATOM 633 C C . GLY A 1 81 ? -0.290 0.613 -6.162 1.00 92.00 81 GLY A C 1
ATOM 634 O O . GLY A 1 81 ? -0.618 -0.507 -6.542 1.00 92.00 81 GLY A O 1
ATOM 635 N N . VAL A 1 82 ? -0.528 1.047 -4.925 1.00 90.25 82 VAL A N 1
ATOM 636 C CA . VAL A 1 82 ? -1.265 0.280 -3.914 1.00 90.25 82 VAL A CA 1
ATOM 637 C C . VAL A 1 82 ? -2.364 1.153 -3.317 1.00 90.25 82 VAL A C 1
ATOM 639 O O . VAL A 1 82 ? -2.101 2.282 -2.901 1.00 90.25 82 VAL A O 1
ATOM 642 N N . CYS A 1 83 ? -3.591 0.640 -3.241 1.00 91.50 83 CYS A N 1
ATOM 643 C CA . CYS A 1 83 ? -4.743 1.348 -2.681 1.00 91.50 83 CYS A CA 1
ATOM 644 C C . CYS A 1 83 ? -5.546 0.441 -1.745 1.00 91.50 83 CYS A C 1
ATOM 646 O O . CYS A 1 83 ? -6.097 -0.573 -2.166 1.00 91.50 83 CYS A O 1
ATOM 648 N N . ILE A 1 84 ? -5.645 0.827 -0.477 1.00 86.75 84 ILE A N 1
ATOM 649 C CA . ILE A 1 84 ? -6.479 0.176 0.528 1.00 86.75 84 ILE A CA 1
ATOM 650 C C . ILE A 1 84 ? -7.821 0.899 0.595 1.00 86.75 84 ILE A C 1
ATOM 652 O O . ILE A 1 84 ? -7.883 2.123 0.752 1.00 86.75 84 ILE A O 1
ATOM 656 N N . ARG A 1 85 ? -8.894 0.120 0.537 1.00 86.94 85 ARG A N 1
ATOM 657 C CA . ARG A 1 85 ? -10.278 0.570 0.649 1.00 86.94 85 ARG A CA 1
ATOM 658 C C . ARG A 1 85 ? -11.074 -0.330 1.583 1.00 86.94 85 ARG A C 1
ATOM 660 O O . ARG A 1 85 ? -10.688 -1.475 1.832 1.00 86.94 85 ARG A O 1
ATOM 667 N N . ASP A 1 86 ? -12.163 0.196 2.122 1.00 81.88 86 ASP A N 1
ATOM 668 C CA . ASP A 1 86 ? -13.090 -0.610 2.910 1.00 81.88 86 ASP A CA 1
ATOM 669 C C . ASP A 1 86 ? -14.017 -1.458 2.023 1.00 81.88 86 ASP A C 1
ATOM 671 O O . ASP A 1 86 ? -13.945 -1.446 0.791 1.00 81.88 86 ASP A O 1
ATOM 675 N N . ASP A 1 87 ? -14.879 -2.238 2.661 1.00 80.06 87 ASP A N 1
ATOM 676 C CA . ASP A 1 87 ? -15.842 -3.128 2.009 1.00 80.06 87 ASP A CA 1
ATOM 677 C C . ASP A 1 87 ? -16.911 -2.383 1.187 1.00 80.06 87 ASP A C 1
ATOM 679 O O . ASP A 1 87 ? -17.510 -2.973 0.290 1.00 80.06 87 ASP A O 1
ATOM 683 N N . GLN A 1 88 ? -17.134 -1.095 1.462 1.00 80.00 88 GLN A N 1
ATOM 684 C CA . GLN A 1 88 ? -17.991 -0.207 0.672 1.00 80.00 88 GLN A CA 1
ATOM 685 C C . GLN A 1 88 ? -17.231 0.435 -0.497 1.00 80.00 88 GLN A C 1
ATOM 687 O O . GLN A 1 88 ? -17.792 1.244 -1.235 1.00 80.00 88 GLN A O 1
ATOM 692 N N . GLY A 1 89 ? -15.953 0.089 -0.673 1.00 79.88 89 GLY A N 1
ATOM 693 C CA . GLY A 1 89 ? -15.084 0.659 -1.693 1.00 79.88 89 GLY A CA 1
ATOM 694 C C . GLY A 1 89 ? -14.619 2.079 -1.375 1.00 79.88 89 GLY A C 1
ATOM 695 O O . GLY A 1 89 ? -14.068 2.737 -2.258 1.00 79.88 89 GLY A O 1
ATOM 696 N N . ARG A 1 90 ? -14.814 2.569 -0.144 1.00 79.62 90 ARG A N 1
ATOM 697 C CA . ARG A 1 90 ? -14.346 3.898 0.260 1.00 79.62 90 ARG A CA 1
ATOM 698 C C . ARG A 1 90 ? -12.841 3.860 0.469 1.00 79.62 90 ARG A C 1
ATOM 700 O O . ARG A 1 90 ? -12.306 2.938 1.084 1.00 79.62 90 ARG A O 1
ATOM 707 N N . PHE A 1 91 ? -12.168 4.878 -0.049 1.00 80.19 91 PHE A N 1
ATOM 708 C CA . PHE A 1 91 ? -10.729 5.046 0.098 1.00 80.19 91 PHE A CA 1
ATOM 709 C C . PHE A 1 91 ? -10.314 5.087 1.573 1.00 80.19 91 PHE A C 1
ATOM 711 O O . PHE A 1 91 ? -10.971 5.737 2.386 1.00 80.19 91 PHE A O 1
ATOM 718 N N . VAL A 1 92 ? -9.194 4.435 1.890 1.00 82.69 92 VAL A N 1
ATOM 719 C CA . VAL A 1 92 ? -8.573 4.496 3.213 1.00 82.69 92 VAL A CA 1
ATOM 720 C C . VAL A 1 92 ? -7.136 5.008 3.132 1.00 82.69 92 VAL A C 1
ATOM 722 O O . VAL A 1 92 ? -6.809 6.013 3.756 1.00 82.69 92 VAL A O 1
ATOM 725 N N . LEU A 1 93 ? -6.266 4.310 2.398 1.00 85.69 93 LEU A N 1
ATOM 726 C CA . LEU A 1 93 ? -4.841 4.634 2.285 1.00 85.69 93 LEU A CA 1
ATOM 727 C C . LEU A 1 93 ? -4.350 4.302 0.874 1.00 85.69 93 LEU A C 1
ATOM 729 O O . LEU A 1 93 ? -4.820 3.344 0.272 1.00 85.69 93 LEU A O 1
ATOM 733 N N . ALA A 1 94 ? -3.361 5.035 0.367 1.00 87.81 94 ALA A N 1
ATOM 734 C CA . ALA A 1 94 ? -2.640 4.657 -0.847 1.00 87.81 94 ALA A CA 1
ATOM 735 C C . ALA A 1 94 ? -1.133 4.841 -0.681 1.00 87.81 94 ALA A C 1
ATOM 737 O O . ALA A 1 94 ? -0.675 5.673 0.104 1.00 87.81 94 ALA A O 1
ATOM 738 N N . LYS A 1 95 ? -0.380 4.058 -1.450 1.00 86.88 95 LYS A N 1
ATOM 739 C CA . LYS A 1 95 ? 1.076 4.096 -1.538 1.00 86.88 95 LYS A CA 1
ATOM 740 C C . LYS A 1 95 ? 1.476 3.976 -3.002 1.00 86.88 95 LYS A C 1
ATOM 742 O O . LYS A 1 95 ? 0.860 3.238 -3.765 1.00 86.88 95 LYS A O 1
ATOM 747 N N . THR A 1 96 ? 2.525 4.695 -3.380 1.00 86.75 96 THR A N 1
ATOM 748 C CA . THR A 1 96 ? 3.158 4.551 -4.691 1.00 86.75 96 THR A CA 1
ATOM 749 C C . THR A 1 96 ? 4.654 4.379 -4.521 1.00 86.75 96 THR A C 1
ATOM 751 O O . THR A 1 96 ? 5.267 5.103 -3.735 1.00 86.75 96 THR A O 1
ATOM 754 N N . GLU A 1 97 ? 5.246 3.483 -5.295 1.00 89.38 97 GLU A N 1
ATOM 755 C CA . GLU A 1 97 ? 6.688 3.248 -5.332 1.00 89.38 97 GLU A CA 1
ATOM 756 C C . GLU A 1 97 ? 7.176 3.166 -6.770 1.00 89.38 97 GLU A C 1
ATOM 758 O O . GLU A 1 97 ? 6.394 3.076 -7.714 1.00 89.38 97 GLU A O 1
ATOM 763 N N . TRP A 1 98 ? 8.489 3.219 -6.952 1.00 92.06 98 TRP A N 1
ATOM 764 C CA . TRP A 1 98 ? 9.091 2.978 -8.251 1.00 92.06 98 TRP A CA 1
ATOM 765 C C . TRP A 1 98 ? 10.428 2.267 -8.099 1.00 92.06 98 TRP A C 1
ATOM 767 O O . TRP A 1 98 ? 11.161 2.482 -7.135 1.00 92.06 98 TRP A O 1
ATOM 777 N N . TYR A 1 99 ? 10.753 1.457 -9.097 1.00 89.38 99 TYR A N 1
ATOM 778 C CA . TYR A 1 99 ? 11.959 0.648 -9.166 1.00 89.38 99 TYR A CA 1
ATOM 779 C C . TYR A 1 99 ? 12.673 0.884 -10.494 1.00 89.38 99 TYR A C 1
ATOM 781 O O . TYR A 1 99 ? 12.060 1.246 -11.501 1.00 89.38 99 TYR A O 1
ATOM 789 N N . SER A 1 100 ? 13.990 0.711 -10.469 1.00 93.12 100 SER A N 1
ATOM 790 C CA . SER A 1 100 ? 14.876 0.774 -11.628 1.00 93.12 100 SER A CA 1
ATOM 791 C C . SER A 1 100 ? 15.908 -0.349 -11.491 1.00 93.12 100 SER A C 1
ATOM 793 O O . SER A 1 100 ? 16.411 -0.540 -10.382 1.00 93.12 100 SER A O 1
ATOM 795 N N . PRO A 1 101 ? 16.290 -1.043 -12.576 1.00 95.12 101 PRO A N 1
ATOM 796 C CA . PRO A 1 101 ? 15.851 -0.837 -13.963 1.00 95.12 101 PRO A CA 1
ATOM 797 C C . PRO A 1 101 ? 14.407 -1.307 -14.216 1.00 95.12 101 PRO A C 1
ATOM 799 O O . PRO A 1 101 ? 13.722 -1.750 -13.294 1.00 95.12 101 PRO A O 1
ATOM 802 N N . LEU A 1 102 ? 13.935 -1.181 -15.461 1.00 94.62 102 LEU A N 1
ATOM 803 C CA . LEU A 1 102 ? 12.697 -1.819 -15.907 1.00 94.62 102 LEU A CA 1
ATOM 804 C C . LEU A 1 102 ? 12.788 -3.332 -15.660 1.00 94.62 102 LEU A C 1
ATOM 806 O O . LEU A 1 102 ? 13.824 -3.939 -15.930 1.00 94.62 102 LEU A O 1
ATOM 810 N N . LEU A 1 103 ? 11.706 -3.918 -15.158 1.00 93.31 103 LEU A N 1
ATOM 811 C CA . LEU A 1 103 ? 11.598 -5.348 -14.890 1.00 93.31 103 LEU A CA 1
ATOM 812 C C . LEU A 1 103 ? 10.574 -5.977 -15.828 1.00 93.31 103 LEU A C 1
ATOM 814 O O . LEU A 1 103 ? 9.715 -5.279 -16.373 1.00 93.31 103 LEU A O 1
ATOM 818 N N . ASP A 1 104 ? 10.655 -7.297 -15.965 1.00 94.56 104 ASP A N 1
ATOM 819 C CA . ASP A 1 104 ? 9.613 -8.082 -16.616 1.00 94.56 104 ASP A CA 1
ATOM 820 C C . ASP A 1 104 ? 8.275 -7.910 -15.893 1.00 94.56 104 ASP A C 1
ATOM 822 O O . ASP A 1 104 ? 8.238 -7.697 -14.677 1.00 94.56 104 ASP A O 1
ATOM 826 N N . VAL A 1 105 ? 7.178 -8.027 -16.644 1.00 93.12 105 VAL A N 1
ATOM 827 C CA . VAL A 1 105 ? 5.822 -7.766 -16.139 1.00 93.12 105 VAL A CA 1
ATOM 828 C C . VAL A 1 105 ? 5.519 -8.611 -14.903 1.00 93.12 105 VAL A C 1
ATOM 830 O O . VAL A 1 105 ? 5.230 -8.057 -13.848 1.00 93.12 105 VAL A O 1
ATOM 833 N N . ASP A 1 106 ? 5.705 -9.931 -14.979 1.00 89.62 106 ASP A N 1
ATOM 834 C CA . ASP A 1 106 ? 5.433 -10.833 -13.850 1.00 89.62 106 ASP A CA 1
ATOM 835 C C . ASP A 1 106 ? 6.282 -10.513 -12.610 1.00 89.62 106 ASP A C 1
ATOM 837 O O . ASP A 1 106 ? 5.813 -10.636 -11.476 1.00 89.62 106 ASP A O 1
ATOM 841 N N . VAL A 1 107 ? 7.528 -10.069 -12.810 1.00 89.88 107 VAL A N 1
ATOM 842 C CA . VAL A 1 107 ? 8.426 -9.678 -11.716 1.00 89.88 107 VAL A CA 1
ATOM 843 C C . VAL A 1 107 ? 7.951 -8.369 -11.088 1.00 89.88 107 VAL A C 1
ATOM 845 O O . VAL A 1 107 ? 7.877 -8.275 -9.863 1.00 89.88 107 VAL A O 1
ATOM 848 N N . GLY A 1 108 ? 7.595 -7.373 -11.903 1.00 92.06 108 GLY A N 1
ATOM 849 C CA . GLY A 1 108 ? 7.060 -6.095 -11.435 1.00 92.06 108 GLY A CA 1
ATOM 850 C C . GLY A 1 108 ? 5.756 -6.254 -10.653 1.00 92.06 108 GLY A C 1
ATOM 851 O O . GLY A 1 108 ? 5.646 -5.722 -9.551 1.00 92.06 108 GLY A O 1
ATOM 852 N N . GLU A 1 109 ? 4.821 -7.055 -11.163 1.00 90.25 109 GLU A N 1
ATOM 853 C CA . GLU A 1 109 ? 3.555 -7.378 -10.490 1.00 90.25 109 GLU A CA 1
ATOM 854 C C . GLU A 1 109 ? 3.782 -8.120 -9.164 1.00 90.25 109 GLU A C 1
ATOM 856 O O . GLU A 1 109 ? 3.198 -7.783 -8.130 1.00 90.25 109 GLU A O 1
ATOM 861 N N . SER A 1 110 ? 4.704 -9.090 -9.150 1.00 87.25 110 SER A N 1
ATOM 862 C CA . SER A 1 110 ? 5.075 -9.819 -7.928 1.00 87.25 110 SER A CA 1
ATOM 863 C C . SER A 1 110 ? 5.702 -8.899 -6.878 1.00 87.25 110 SER A C 1
ATOM 865 O O . SER A 1 110 ? 5.414 -9.024 -5.685 1.00 87.25 110 SER A O 1
ATOM 867 N N . MET A 1 111 ? 6.538 -7.942 -7.297 1.00 88.06 111 MET A N 1
ATOM 868 C CA . MET A 1 111 ? 7.056 -6.916 -6.390 1.00 88.06 111 MET A CA 1
ATOM 869 C C . MET A 1 111 ? 5.955 -5.983 -5.889 1.00 88.06 111 MET A C 1
ATOM 871 O O . MET A 1 111 ? 5.997 -5.578 -4.727 1.00 88.06 111 MET A O 1
ATOM 875 N N . GLY A 1 112 ? 4.968 -5.664 -6.730 1.00 88.81 112 GLY A N 1
ATOM 876 C CA . GLY A 1 112 ? 3.782 -4.921 -6.322 1.00 88.81 112 GLY A CA 1
ATOM 877 C C . GLY A 1 112 ? 3.066 -5.610 -5.163 1.00 88.81 112 GLY A C 1
ATOM 878 O O . GLY A 1 112 ? 2.824 -4.987 -4.125 1.00 88.81 112 GLY A O 1
ATOM 879 N N . LEU A 1 113 ? 2.808 -6.917 -5.295 1.00 87.88 113 LEU A N 1
ATOM 880 C CA . LEU A 1 113 ? 2.199 -7.721 -4.231 1.00 87.88 113 LEU A CA 1
ATOM 881 C C . LEU A 1 113 ? 3.055 -7.723 -2.958 1.00 87.88 113 LEU A C 1
ATOM 883 O O . LEU A 1 113 ? 2.537 -7.503 -1.863 1.00 87.88 113 LEU A O 1
ATOM 887 N N . LEU A 1 114 ? 4.369 -7.931 -3.092 1.00 86.50 114 LEU A N 1
ATOM 888 C CA . LEU A 1 114 ? 5.298 -7.931 -1.959 1.00 86.50 114 LEU A CA 1
ATOM 889 C C . LEU A 1 114 ? 5.294 -6.591 -1.213 1.00 86.50 114 LEU A C 1
ATOM 891 O O . LEU A 1 114 ? 5.262 -6.571 0.022 1.00 86.50 114 LEU A O 1
ATOM 895 N N . SER A 1 115 ? 5.305 -5.476 -1.946 1.00 85.12 115 SER A N 1
ATOM 896 C CA . SER A 1 115 ? 5.205 -4.143 -1.356 1.00 85.12 115 SER A CA 1
ATOM 897 C C . SER A 1 115 ? 3.898 -3.976 -0.586 1.00 85.12 115 SER A C 1
ATOM 899 O O . SER A 1 115 ? 3.914 -3.544 0.569 1.00 85.12 115 SER A O 1
ATOM 901 N N . ALA A 1 116 ? 2.774 -4.375 -1.186 1.00 86.69 116 ALA A N 1
ATOM 902 C CA . ALA A 1 116 ? 1.466 -4.272 -0.557 1.00 86.69 116 ALA A CA 1
ATOM 903 C C . ALA A 1 116 ? 1.374 -5.104 0.733 1.00 86.69 116 ALA A C 1
ATOM 905 O O . ALA A 1 116 ? 0.893 -4.598 1.747 1.00 86.69 116 ALA A O 1
ATOM 906 N N . VAL A 1 117 ? 1.873 -6.346 0.732 1.00 81.75 117 VAL A N 1
ATOM 907 C CA . VAL A 1 117 ? 1.897 -7.224 1.918 1.00 81.75 117 VAL A CA 1
ATOM 908 C C . VAL A 1 117 ? 2.785 -6.645 3.018 1.00 81.75 117 VAL A C 1
ATOM 910 O O . VAL A 1 117 ? 2.388 -6.608 4.184 1.00 81.75 117 VAL A O 1
ATOM 913 N N . THR A 1 118 ? 3.972 -6.158 2.651 1.00 81.94 118 THR A N 1
ATOM 914 C CA . THR A 1 118 ? 4.907 -5.538 3.600 1.00 81.94 118 THR A CA 1
ATOM 915 C C . THR A 1 118 ? 4.280 -4.305 4.239 1.00 81.94 118 THR A C 1
ATOM 917 O O . THR A 1 118 ? 4.285 -4.168 5.459 1.00 81.94 118 THR A O 1
ATOM 920 N N . TRP A 1 119 ? 3.644 -3.459 3.432 1.00 88.19 119 TRP A N 1
ATOM 921 C CA . TRP A 1 119 ? 2.996 -2.244 3.906 1.00 88.19 119 TRP A CA 1
ATOM 922 C C . TRP A 1 119 ? 1.783 -2.531 4.802 1.00 88.19 119 TRP A C 1
ATOM 924 O O . TRP A 1 119 ? 1.631 -1.922 5.857 1.00 88.19 119 TRP A O 1
ATOM 934 N N . VAL A 1 120 ? 0.950 -3.514 4.445 1.00 81.75 120 VAL A N 1
ATOM 935 C CA . VAL A 1 120 ? -0.157 -3.994 5.293 1.00 81.75 120 VAL A CA 1
ATOM 936 C C . VAL A 1 120 ? 0.351 -4.473 6.656 1.00 81.75 120 VAL A C 1
ATOM 938 O O . VAL A 1 120 ? -0.259 -4.152 7.679 1.00 81.75 120 VAL A O 1
ATOM 941 N N . LYS A 1 121 ? 1.487 -5.183 6.681 1.00 78.38 121 LYS A N 1
ATOM 942 C CA . LYS A 1 121 ? 2.136 -5.639 7.916 1.00 78.38 121 LYS A CA 1
ATOM 943 C C . LYS A 1 121 ? 2.663 -4.474 8.756 1.00 78.38 121 LYS A C 1
ATOM 945 O O . LYS A 1 121 ? 2.429 -4.456 9.959 1.00 78.38 121 LYS A O 1
ATOM 950 N N . GLU A 1 122 ? 3.338 -3.501 8.146 1.00 81.69 122 GLU A N 1
ATOM 951 C CA . GLU A 1 122 ? 3.828 -2.288 8.827 1.00 81.69 122 GLU A CA 1
ATOM 952 C C . GLU A 1 122 ? 2.686 -1.472 9.447 1.00 81.69 122 GLU A C 1
ATOM 954 O O . GLU A 1 122 ? 2.814 -0.931 10.545 1.00 81.69 122 GLU A O 1
ATOM 959 N N . LEU A 1 123 ? 1.539 -1.430 8.769 1.00 78.31 123 LEU A N 1
ATOM 960 C CA . LEU A 1 123 ? 0.324 -0.774 9.246 1.00 78.31 123 LEU A CA 1
ATOM 961 C C . LEU A 1 123 ? -0.458 -1.601 10.279 1.00 78.31 123 LEU A C 1
ATOM 963 O O . LEU A 1 123 ? -1.488 -1.129 10.758 1.00 78.31 123 LEU A O 1
ATOM 967 N N . HIS A 1 124 ? 0.002 -2.813 10.608 1.00 77.31 124 HIS A N 1
ATOM 968 C CA . HIS A 1 124 ? -0.664 -3.742 11.526 1.00 77.31 124 HIS A CA 1
ATOM 969 C C . HIS A 1 124 ? -2.133 -4.009 11.145 1.00 77.31 124 HIS A C 1
ATOM 971 O O . HIS A 1 124 ? -3.001 -4.160 12.006 1.00 77.31 124 HIS A O 1
ATOM 977 N N . LEU A 1 125 ? -2.431 -4.043 9.839 1.00 77.81 125 LEU A N 1
ATOM 978 C CA . LEU A 1 125 ? -3.782 -4.304 9.350 1.00 77.81 125 LEU A CA 1
ATOM 979 C C . LEU A 1 125 ? -4.041 -5.804 9.278 1.00 77.81 125 LEU A C 1
ATOM 981 O O . LEU A 1 125 ? -3.306 -6.555 8.639 1.00 77.81 125 LEU A O 1
ATOM 985 N N . ASN A 1 126 ? -5.154 -6.216 9.875 1.00 76.94 126 ASN A N 1
ATOM 986 C CA . ASN A 1 126 ? -5.627 -7.592 9.848 1.00 76.94 126 ASN A CA 1
ATOM 987 C C . ASN A 1 126 ? -6.773 -7.735 8.833 1.00 76.94 126 ASN A C 1
ATOM 989 O O . ASN A 1 126 ? -7.509 -6.782 8.586 1.00 76.94 126 ASN A O 1
ATOM 993 N N . SER A 1 127 ? -6.971 -8.942 8.285 1.00 80.19 127 SER A N 1
ATOM 994 C CA . SER A 1 127 ? -8.100 -9.258 7.386 1.00 80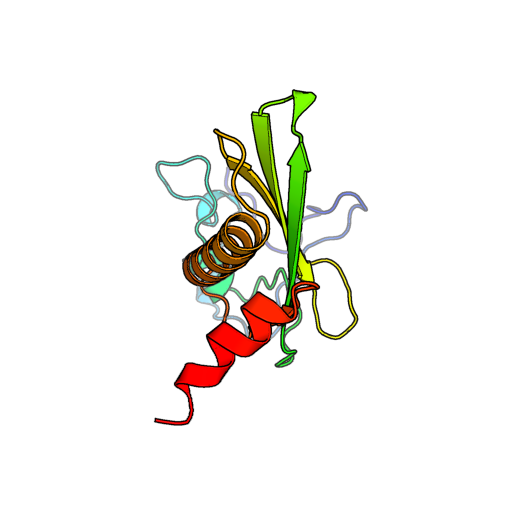.19 127 SER A CA 1
ATOM 995 C C . SER A 1 127 ? -8.148 -8.361 6.132 1.00 80.19 127 SER A C 1
ATOM 997 O O . SER A 1 127 ? -9.140 -7.674 5.873 1.00 80.19 127 SER A O 1
ATOM 999 N N . VAL A 1 128 ? -7.060 -8.375 5.351 1.00 81.62 128 VAL A N 1
ATOM 1000 C CA . VAL A 1 128 ? -6.940 -7.670 4.063 1.00 81.62 128 VAL A CA 1
ATOM 1001 C C . VAL A 1 128 ? -7.033 -8.667 2.907 1.00 81.62 128 VAL A C 1
ATOM 1003 O O . VAL A 1 128 ? -6.335 -9.678 2.904 1.00 81.62 128 VAL A O 1
ATOM 1006 N N . VAL A 1 129 ? -7.873 -8.375 1.915 1.00 85.12 129 VAL A N 1
ATOM 1007 C CA . VAL A 1 129 ? -7.938 -9.107 0.640 1.00 85.12 129 VAL A CA 1
ATOM 1008 C C . VAL A 1 129 ? -7.150 -8.333 -0.406 1.00 85.12 129 VAL A C 1
ATOM 1010 O O . VAL A 1 129 ? -7.485 -7.186 -0.700 1.00 85.12 129 VAL A O 1
ATOM 1013 N N . PHE A 1 130 ? -6.121 -8.954 -0.972 1.00 85.38 130 PHE A N 1
ATOM 1014 C CA . PHE A 1 130 ? -5.348 -8.369 -2.064 1.00 85.38 130 PHE A CA 1
ATOM 1015 C C . PHE A 1 130 ? -6.028 -8.661 -3.403 1.00 85.38 130 PHE A C 1
ATOM 1017 O O . PHE A 1 130 ? -6.405 -9.796 -3.685 1.00 85.38 130 PHE A O 1
ATOM 1024 N N . GLU A 1 131 ? -6.198 -7.626 -4.217 1.00 90.81 131 GLU A N 1
ATOM 1025 C CA . GLU A 1 131 ? -6.798 -7.695 -5.544 1.00 90.81 131 GLU A CA 1
ATOM 1026 C C . GLU A 1 131 ? -5.783 -7.185 -6.566 1.00 90.81 131 GLU A C 1
ATOM 1028 O O . GLU A 1 131 ? -5.341 -6.037 -6.492 1.00 90.81 131 GLU A O 1
ATOM 1033 N N . LEU A 1 132 ? -5.436 -8.053 -7.510 1.00 87.06 132 LEU A N 1
ATOM 1034 C CA . LEU A 1 132 ? -4.472 -7.807 -8.576 1.00 87.06 132 LEU A CA 1
ATOM 1035 C C . LEU A 1 132 ? -5.144 -8.095 -9.916 1.00 87.06 132 LEU A C 1
ATOM 1037 O O . LEU A 1 132 ? -6.010 -8.972 -10.000 1.00 87.06 132 LEU A O 1
ATOM 1041 N N . ASP A 1 133 ? -4.735 -7.390 -10.960 1.00 88.00 133 ASP A N 1
ATOM 1042 C CA . ASP A 1 133 ? -5.119 -7.677 -12.344 1.00 88.00 133 ASP A CA 1
ATOM 1043 C C . ASP A 1 133 ? -4.240 -8.780 -12.977 1.00 88.00 133 ASP A C 1
ATOM 1045 O O . ASP A 1 133 ? -4.651 -9.446 -13.933 1.00 88.00 133 ASP A O 1
ATOM 1049 N N . SER A 1 134 ? -3.073 -9.059 -12.385 1.00 85.31 134 SER A N 1
ATOM 1050 C CA . SER A 1 134 ? -2.184 -10.145 -12.794 1.00 85.31 134 SER A CA 1
ATOM 1051 C C . SER A 1 134 ? -2.662 -11.523 -12.323 1.00 85.31 134 SER A C 1
ATOM 1053 O O . SER A 1 134 ? -2.305 -12.026 -11.250 1.00 85.31 134 SER A O 1
ATOM 1055 N N . LYS A 1 135 ? -3.425 -12.202 -13.187 1.00 85.19 135 LYS A N 1
ATOM 1056 C CA . LYS A 1 135 ? -3.851 -13.596 -12.968 1.00 85.19 135 LYS A CA 1
ATOM 1057 C C . LYS A 1 135 ? -2.670 -14.548 -12.729 1.00 85.19 135 LYS A C 1
ATOM 1059 O O . LYS A 1 135 ? -2.783 -15.450 -11.905 1.00 85.19 135 LYS A O 1
ATOM 1064 N N . HIS A 1 136 ? -1.544 -14.345 -13.416 1.00 84.31 136 HIS A N 1
ATOM 1065 C CA . HIS A 1 136 ? -0.350 -15.180 -13.255 1.00 84.31 136 HIS A CA 1
ATOM 1066 C C . HIS A 1 136 ? 0.219 -15.114 -11.833 1.00 84.31 136 HIS A C 1
ATOM 1068 O O . HIS A 1 136 ? 0.556 -16.155 -11.259 1.00 84.31 136 HIS A O 1
ATOM 1074 N N . VAL A 1 137 ? 0.285 -13.915 -11.249 1.00 78.19 137 VAL A N 1
ATOM 1075 C CA . VAL A 1 137 ? 0.754 -13.717 -9.872 1.00 78.19 137 VAL A CA 1
ATOM 1076 C C . VAL A 1 137 ? -0.255 -14.276 -8.871 1.00 78.19 137 VAL A C 1
ATOM 1078 O O . VAL A 1 137 ? 0.143 -15.011 -7.968 1.00 78.19 137 VAL A O 1
ATOM 1081 N N . VAL A 1 138 ? -1.554 -14.028 -9.074 1.00 79.69 138 VAL A N 1
ATOM 1082 C CA . VAL A 1 138 ? -2.628 -14.571 -8.219 1.00 79.69 138 VAL A CA 1
ATOM 1083 C C . VAL A 1 138 ? -2.603 -16.102 -8.192 1.00 79.69 138 VAL A C 1
ATOM 1085 O O . VAL A 1 138 ? -2.584 -16.702 -7.117 1.00 79.69 138 VAL A O 1
ATOM 1088 N N . ASP A 1 139 ? -2.553 -16.746 -9.359 1.00 81.00 139 ASP A N 1
ATOM 1089 C CA . ASP A 1 139 ? -2.526 -18.207 -9.458 1.00 81.00 139 ASP A CA 1
ATOM 1090 C C . ASP A 1 139 ? -1.239 -18.779 -8.837 1.00 81.00 139 ASP A C 1
ATOM 1092 O O . ASP A 1 139 ? -1.265 -19.830 -8.202 1.00 81.00 139 ASP A O 1
ATOM 1096 N N . SER A 1 140 ? -0.095 -18.106 -8.996 1.00 78.56 140 SER A N 1
ATOM 1097 C CA . SER A 1 140 ? 1.184 -18.553 -8.418 1.00 78.56 140 SER A CA 1
ATOM 1098 C C . SER A 1 140 ? 1.219 -18.436 -6.899 1.00 78.56 140 SER A C 1
ATOM 1100 O O . SER A 1 140 ? 1.706 -19.351 -6.243 1.00 78.56 140 SER A O 1
ATOM 1102 N N . PHE A 1 141 ? 0.667 -17.360 -6.342 1.00 74.19 141 PHE A N 1
ATOM 1103 C CA . PHE A 1 141 ? 0.598 -17.158 -4.898 1.00 74.19 141 PHE A CA 1
ATOM 1104 C C . PHE A 1 141 ? -0.339 -18.172 -4.225 1.00 74.19 141 PHE A C 1
ATOM 1106 O O . PHE A 1 141 ? 0.023 -18.778 -3.220 1.00 74.19 141 PHE A O 1
ATOM 1113 N N . ASN A 1 142 ? -1.507 -18.423 -4.823 1.00 74.50 142 ASN A N 1
ATOM 1114 C CA . ASN A 1 142 ? -2.517 -19.327 -4.264 1.00 74.50 142 ASN A CA 1
ATOM 1115 C C . ASN A 1 142 ? -2.184 -20.820 -4.431 1.00 74.50 142 ASN A C 1
ATOM 1117 O O . ASN A 1 142 ? -2.815 -21.664 -3.800 1.00 74.50 142 ASN A O 1
ATOM 1121 N N . ARG A 1 143 ? -1.203 -21.175 -5.272 1.00 67.75 143 ARG A N 1
ATOM 1122 C CA . ARG A 1 143 ? -0.787 -22.574 -5.473 1.00 67.75 143 ARG A CA 1
ATOM 1123 C C . ARG A 1 143 ? -0.097 -23.195 -4.250 1.00 67.75 143 ARG A C 1
ATOM 1125 O O . ARG A 1 143 ? -0.110 -24.412 -4.137 1.00 67.75 143 ARG A O 1
ATOM 1132 N N . ASN A 1 144 ? 0.426 -22.391 -3.323 1.00 49.91 144 ASN A N 1
ATOM 1133 C CA . ASN A 1 144 ? 1.140 -22.876 -2.133 1.00 49.91 144 ASN A CA 1
ATOM 1134 C C . ASN A 1 144 ? 0.230 -23.243 -0.938 1.00 49.91 144 ASN A C 1
ATOM 1136 O O . ASN A 1 144 ? 0.752 -23.559 0.125 1.00 49.91 144 ASN A O 1
ATOM 1140 N N . GLU A 1 145 ? -1.102 -23.202 -1.076 1.00 48.25 145 GLU A N 1
ATOM 1141 C CA . GLU A 1 145 ? -2.039 -23.682 -0.036 1.00 48.25 145 GLU A CA 1
ATOM 1142 C C . GLU A 1 145 ? -2.552 -25.120 -0.280 1.00 48.25 145 GLU A C 1
ATOM 1144 O O . GLU A 1 145 ? -3.442 -25.584 0.433 1.00 48.25 145 GLU A O 1
ATOM 1149 N N . LEU A 1 146 ? -2.018 -25.839 -1.279 1.00 39.09 146 LEU A N 1
ATOM 1150 C CA . LEU A 1 146 ? -2.451 -27.201 -1.637 1.00 39.09 146 LEU A CA 1
ATOM 1151 C C . LEU A 1 146 ? -1.373 -28.295 -1.505 1.00 39.09 146 LEU A C 1
ATOM 1153 O O . LEU A 1 146 ? -1.668 -29.432 -1.869 1.00 39.09 146 LEU A O 1
ATOM 1157 N N . ASP A 1 147 ? -0.200 -27.988 -0.939 1.00 33.62 147 ASP A N 1
ATOM 1158 C CA . ASP A 1 147 ? 0.840 -28.979 -0.600 1.00 33.62 147 ASP A CA 1
ATOM 1159 C C . ASP A 1 147 ? 1.082 -29.067 0.918 1.00 33.62 147 ASP A C 1
ATOM 1161 O O . ASP A 1 147 ? 1.295 -28.008 1.557 1.00 33.62 147 ASP A O 1
#

pLDDT: mean 76.85, std 14.89, range [33.62, 96.94]

InterPro domains:
  IPR002156 Ribonuclease H domain [PF13456] (66-144)
  IPR012337 Ribonuclease H-like supe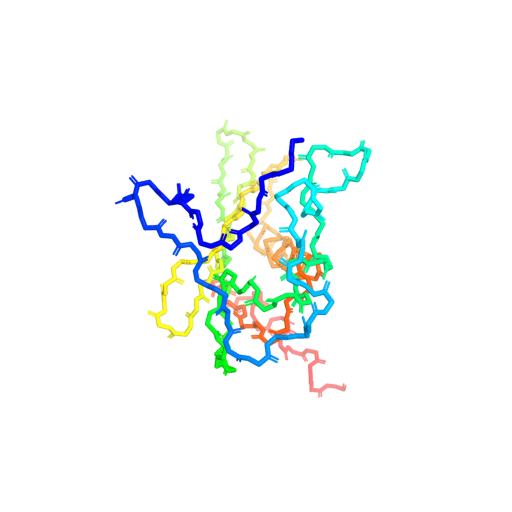rfamily [SSF53098] (62-142)
  IPR036397 Ribonuclease H superfamily [G3DSA:3.30.420.10] (60-146)
  IPR044730 Ribonuclease H-like domain, plant type [cd06222] (65-145)
  IPR052929 RNase H-like EbsB-related [PTHR47074] (62-144)

Secondary structure (DSSP, 8-state):
---BSTTS--STTS---PPPTT--GGGTT-BGGGGB-TTSSSB-HHHHHHTT--SS-SS---EEEEEEEEEETTTTEEEEEEEEE-TT--EEEEEEEEESS---HHHHHHHHHHHHHHHHHHTT--SEEEEES-HHHHHHHHGGG--

Sequence (147 aa):
GNISLWDKNWLSDGASIQKPVGLDPMLDYLTVADLMMKNEKTWDYNMLHGIGVCIRDDQCRRLKCNVDASFSSSRNKVGIGVCIRDDQGRFVLAKTEWYSPLLDVDVGESMGLLSAVTWVKELHLNSVVFELDSKHVVDSFNRNELD

Foldseek 3Di:
DQAQQFPFQPDPVRDTDHQDPPFDPVNRRDGPVNQDDPPDNDGPVVVCVNRPVDPDDPDPWAKEKEWDWDFDPPVQKIKIKIWIATNVRHGDDIDIDMDDHTDDPLVSRLVRVVVRVVVCVVVVHDRYHYDYPPPVNVCVVVVVVPD